Protein AF-A0AAV5IQI4-F1 (afdb_monomer_lite)

Structure (mmCIF, N/CA/C/O backbone):
data_AF-A0AAV5IQI4-F1
#
_entry.id   AF-A0AAV5IQI4-F1
#
loop_
_atom_site.group_PDB
_atom_site.id
_atom_site.type_symbol
_atom_site.label_atom_id
_atom_site.label_alt_id
_atom_site.label_comp_id
_atom_site.label_asym_id
_atom_site.label_entity_id
_atom_site.label_seq_id
_atom_site.pdbx_PDB_ins_code
_atom_site.Cartn_x
_atom_site.Cartn_y
_atom_site.Cartn_z
_atom_site.occupancy
_atom_site.B_iso_or_equiv
_atom_site.auth_seq_id
_atom_site.auth_comp_id
_atom_site.auth_asym_id
_atom_site.auth_atom_id
_atom_site.pdbx_PDB_model_num
ATOM 1 N N . MET A 1 1 ? 2.199 -13.944 13.695 1.00 73.38 1 MET A N 1
ATOM 2 C CA . MET A 1 1 ? 2.180 -13.161 14.953 1.00 73.38 1 MET A CA 1
ATOM 3 C C . MET A 1 1 ? 0.822 -12.504 15.177 1.00 73.38 1 MET A C 1
ATOM 5 O O . MET A 1 1 ? 0.231 -12.786 16.204 1.00 73.38 1 MET A O 1
ATOM 9 N N . ALA A 1 2 ? 0.278 -11.751 14.209 1.00 83.06 2 ALA A N 1
ATOM 10 C CA . ALA A 1 2 ? -1.059 -11.141 14.312 1.00 83.06 2 ALA A CA 1
ATOM 11 C C . ALA A 1 2 ? -2.194 -12.145 14.602 1.00 83.06 2 ALA A C 1
ATOM 13 O O . ALA A 1 2 ? -2.997 -11.905 15.490 1.00 83.06 2 ALA A O 1
ATOM 14 N N . ALA A 1 3 ? -2.188 -13.320 13.960 1.00 83.25 3 ALA A N 1
ATOM 15 C CA . ALA A 1 3 ? -3.168 -14.385 14.218 1.00 83.25 3 ALA A CA 1
ATOM 16 C C . ALA A 1 3 ? -3.181 -14.926 15.667 1.00 83.25 3 ALA A C 1
ATOM 18 O O . ALA A 1 3 ? -4.076 -15.677 16.029 1.00 83.25 3 ALA A O 1
ATOM 19 N N . ARG A 1 4 ? -2.178 -14.589 16.494 1.00 88.19 4 ARG A N 1
ATOM 20 C CA . ARG A 1 4 ? -2.154 -14.932 17.928 1.00 88.19 4 ARG A CA 1
ATOM 21 C C . ARG A 1 4 ? -2.783 -13.847 18.812 1.00 88.19 4 ARG A C 1
ATOM 23 O O . ARG A 1 4 ? -2.877 -14.049 20.011 1.00 88.19 4 ARG A O 1
ATOM 30 N N . LEU A 1 5 ? -3.172 -12.710 18.234 1.00 88.94 5 LEU A N 1
ATOM 31 C CA . LEU A 1 5 ? -3.717 -11.529 18.912 1.00 88.94 5 LEU A CA 1
ATOM 32 C C . LEU A 1 5 ? -5.148 -11.236 18.438 1.00 88.94 5 LEU A C 1
ATOM 34 O O . LEU A 1 5 ? -5.546 -10.080 18.300 1.00 88.94 5 LEU A O 1
ATOM 38 N N . SER A 1 6 ? -5.920 -12.286 18.161 1.00 85.88 6 SER A N 1
ATOM 39 C CA . SER A 1 6 ? -7.256 -12.205 17.552 1.00 85.88 6 SER A CA 1
ATOM 40 C C . SER A 1 6 ? -8.282 -11.422 18.381 1.00 85.88 6 SER A C 1
ATOM 42 O O . SER A 1 6 ? -9.320 -11.035 17.859 1.00 85.88 6 SER A O 1
ATOM 44 N N . GLU A 1 7 ? -7.999 -11.183 19.663 1.00 89.94 7 GLU A N 1
ATOM 45 C CA . GLU A 1 7 ? -8.797 -10.339 20.566 1.00 89.94 7 GLU A CA 1
ATOM 46 C C . GLU A 1 7 ? -8.566 -8.826 20.362 1.00 89.94 7 GLU A C 1
ATOM 48 O O . GLU A 1 7 ? -9.311 -8.000 20.878 1.00 89.94 7 GLU A O 1
ATOM 53 N N . PHE A 1 8 ? -7.523 -8.441 19.619 1.00 89.44 8 PHE A N 1
ATOM 54 C CA . PHE A 1 8 ? -7.165 -7.039 19.383 1.00 89.44 8 PHE A CA 1
ATOM 55 C C . PHE A 1 8 ? -7.132 -6.681 17.902 1.00 89.44 8 PHE A C 1
ATOM 57 O O . PHE A 1 8 ? -7.441 -5.544 17.532 1.00 89.44 8 PHE A O 1
ATOM 64 N N . VAL A 1 9 ? -6.740 -7.633 17.054 1.00 92.12 9 VAL A N 1
ATOM 65 C CA . VAL A 1 9 ? -6.540 -7.409 15.625 1.00 92.12 9 VAL A CA 1
ATOM 66 C C . VAL A 1 9 ? -7.240 -8.456 14.774 1.00 92.12 9 VAL A C 1
ATOM 68 O O . VAL A 1 9 ? -7.316 -9.632 15.118 1.00 92.12 9 VAL A O 1
ATOM 71 N N . VAL A 1 10 ? -7.710 -8.008 13.618 1.00 91.00 10 VAL A N 1
ATOM 72 C CA . VAL A 1 10 ? -8.294 -8.829 12.565 1.00 91.00 10 VAL A CA 1
ATOM 73 C C . VAL A 1 10 ? -7.319 -8.859 11.394 1.00 91.00 10 VAL A C 1
ATOM 75 O O . VAL A 1 10 ? -6.781 -7.832 10.977 1.00 91.00 10 VAL A O 1
ATOM 78 N N . SER A 1 11 ? -7.098 -10.051 10.851 1.00 87.31 11 SER A N 1
ATOM 79 C CA . SER A 1 11 ? -6.376 -10.269 9.599 1.00 87.31 11 SER A CA 1
ATOM 80 C C . SER A 1 11 ? -7.196 -11.207 8.726 1.00 87.31 11 SER A C 1
ATOM 82 O O . SER A 1 11 ? -7.692 -12.215 9.229 1.00 87.31 11 SER A O 1
ATOM 84 N N . SER A 1 12 ? -7.318 -10.911 7.434 1.00 80.44 12 SER A N 1
ATOM 85 C CA . SER A 1 12 ? -7.898 -11.858 6.480 1.00 80.44 12 SER A CA 1
ATOM 86 C C . SER A 1 12 ? -6.847 -12.882 6.074 1.00 80.44 12 SER A C 1
ATOM 88 O O . SER A 1 12 ? -5.703 -12.522 5.791 1.00 80.44 12 SER A O 1
ATOM 90 N N . GLU A 1 13 ? -7.240 -14.151 5.996 1.00 75.12 13 GLU A N 1
ATOM 91 C CA . GLU A 1 13 ? -6.375 -15.200 5.460 1.00 75.12 13 GLU A CA 1
ATOM 92 C C . GLU A 1 13 ? -5.916 -14.829 4.037 1.00 75.12 13 GLU A C 1
ATOM 94 O O . GLU A 1 13 ? -6.696 -14.319 3.229 1.00 75.12 13 GLU A O 1
ATOM 99 N N . GLY A 1 14 ? -4.620 -14.997 3.760 1.00 73.25 14 GLY A N 1
ATOM 100 C CA . GLY A 1 14 ? -4.014 -14.656 2.467 1.00 73.25 14 GLY A CA 1
ATOM 101 C C . GLY A 1 14 ? -3.809 -13.159 2.186 1.00 73.25 14 GLY A C 1
ATOM 102 O O . GLY A 1 14 ? -3.341 -12.821 1.098 1.00 73.25 14 GLY A O 1
ATOM 103 N N . GLN A 1 15 ? -4.120 -12.255 3.125 1.00 78.62 15 GLN A N 1
ATOM 104 C CA . GLN A 1 15 ? -3.866 -10.814 2.987 1.00 78.62 15 GLN A CA 1
ATOM 105 C C . GLN A 1 15 ? -2.795 -10.328 3.970 1.00 78.62 15 GLN A C 1
ATOM 107 O O . GLN A 1 15 ? -2.760 -10.751 5.123 1.00 78.62 15 GLN A O 1
ATOM 112 N N . LEU A 1 16 ? -1.961 -9.373 3.544 1.00 82.69 16 LEU A N 1
ATOM 113 C CA . LEU A 1 16 ? -0.956 -8.729 4.404 1.00 82.69 16 LEU A CA 1
ATOM 114 C C . LEU A 1 16 ? -1.507 -7.461 5.087 1.00 82.69 16 LEU A C 1
ATOM 116 O O . LEU A 1 16 ? -0.763 -6.519 5.343 1.00 82.69 16 LEU A O 1
ATOM 120 N N . SER A 1 17 ? -2.813 -7.417 5.379 1.00 86.62 17 SER A N 1
ATOM 121 C CA . SER A 1 17 ? -3.422 -6.348 6.184 1.00 86.62 17 SER A CA 1
ATOM 122 C C . SER A 1 17 ? -3.654 -6.772 7.619 1.00 86.62 17 SER A C 1
ATOM 124 O O . SER A 1 17 ? -4.084 -7.895 7.887 1.00 86.62 17 SER A O 1
ATOM 126 N N . ILE A 1 18 ? -3.510 -5.804 8.516 1.00 90.44 18 ILE A N 1
ATOM 127 C CA . ILE A 1 18 ? -3.940 -5.895 9.905 1.00 90.44 18 ILE A CA 1
ATOM 128 C C . ILE A 1 18 ? -4.910 -4.743 10.152 1.00 90.44 18 ILE A C 1
ATOM 130 O O . ILE A 1 18 ? -4.633 -3.607 9.773 1.00 90.44 18 ILE A O 1
ATOM 134 N N . GLN A 1 19 ? -6.036 -5.039 10.788 1.00 90.75 19 GLN A N 1
ATOM 135 C CA . GLN A 1 19 ? -7.015 -4.049 11.214 1.00 90.75 19 GLN A CA 1
ATOM 136 C C . GLN A 1 19 ? -7.275 -4.205 12.710 1.00 90.75 19 GLN A C 1
ATOM 138 O O . GLN A 1 19 ? -7.174 -5.302 13.255 1.00 90.75 19 GLN A O 1
ATOM 143 N N . LYS A 1 20 ? -7.618 -3.114 13.391 1.00 91.75 20 LYS A N 1
ATOM 144 C CA . LYS A 1 20 ? -8.069 -3.176 14.781 1.00 91.75 20 LYS A CA 1
ATOM 145 C C . LYS A 1 20 ? -9.440 -3.860 14.852 1.00 91.75 20 LYS A C 1
ATOM 147 O O . LYS A 1 20 ? -10.308 -3.556 14.040 1.00 91.75 20 LYS A O 1
ATOM 152 N N . GLN A 1 21 ? -9.633 -4.761 15.815 1.00 92.19 21 GLN A N 1
ATOM 153 C CA . GLN A 1 21 ? -10.910 -5.460 15.988 1.00 92.19 21 GLN A CA 1
ATOM 154 C C . GLN A 1 21 ? -12.030 -4.503 16.415 1.00 92.19 21 GLN A C 1
ATOM 156 O O . GLN A 1 21 ? -13.117 -4.532 15.850 1.00 92.19 21 GLN A O 1
ATOM 161 N N . ASN A 1 22 ? -11.747 -3.642 17.391 1.00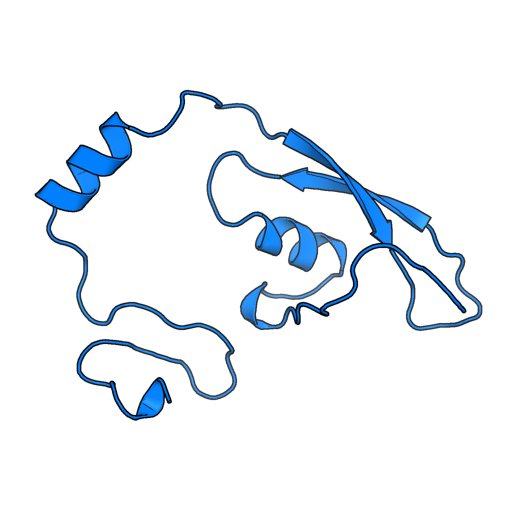 92.69 22 ASN A N 1
ATOM 162 C CA . ASN A 1 22 ? -12.690 -2.646 17.893 1.00 92.69 22 ASN A CA 1
ATOM 163 C C . ASN A 1 22 ? -12.313 -1.255 17.365 1.00 92.69 22 ASN A C 1
ATOM 165 O O . ASN A 1 22 ? -11.121 -0.961 17.262 1.00 92.69 22 ASN A O 1
ATOM 169 N N . PRO A 1 23 ? -13.270 -0.369 17.052 1.00 91.00 23 PRO A N 1
ATOM 170 C CA . PRO A 1 23 ? -12.949 0.997 16.650 1.00 91.00 23 PRO A CA 1
ATOM 171 C C . PRO A 1 23 ? -12.201 1.748 17.764 1.00 91.00 23 PRO A C 1
ATOM 173 O O . PRO A 1 23 ? -12.228 1.368 18.938 1.00 91.00 23 PRO A O 1
ATOM 176 N N . TYR A 1 24 ? -11.486 2.811 17.396 1.00 91.62 24 TYR A N 1
ATOM 177 C CA . TYR A 1 24 ? -10.933 3.724 18.396 1.00 91.62 24 TYR A CA 1
ATOM 178 C C . TYR A 1 24 ? -12.064 4.510 19.078 1.00 91.62 24 TYR A C 1
ATOM 180 O O . TYR A 1 24 ? -13.076 4.777 18.427 1.00 91.62 24 TYR A O 1
ATOM 188 N N . PRO A 1 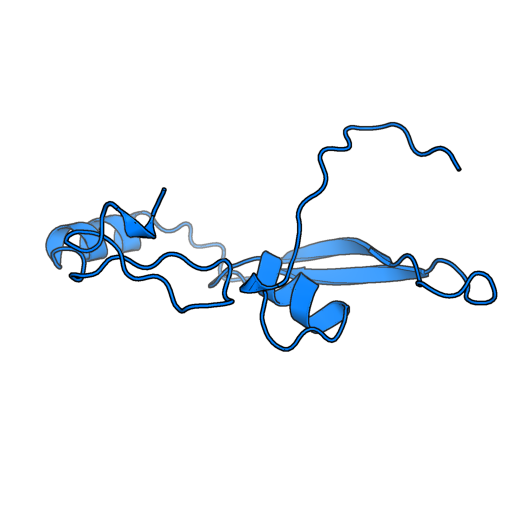25 ? -11.908 4.880 20.364 1.00 94.00 25 PRO A N 1
ATOM 189 C CA . PRO A 1 25 ? -12.853 5.769 21.031 1.00 94.00 25 PRO A CA 1
ATOM 190 C C . PRO A 1 25 ? -12.994 7.095 20.264 1.00 94.00 25 PRO A C 1
ATOM 192 O O . PRO A 1 25 ? -11.977 7.594 19.764 1.00 94.00 25 PRO A O 1
ATOM 195 N N . PRO A 1 26 ? -14.205 7.670 20.160 1.00 92.12 26 PRO A N 1
ATOM 196 C CA . PRO A 1 26 ? -14.451 8.891 19.391 1.00 92.12 26 PRO A CA 1
ATOM 197 C C . PRO A 1 26 ? -13.538 10.054 19.786 1.00 92.12 26 PRO A C 1
ATOM 199 O O . PRO A 1 26 ? -13.014 10.745 18.919 1.00 92.12 26 PRO A O 1
ATOM 202 N N . GLU A 1 27 ? -13.247 10.202 21.079 1.00 93.00 27 GLU A N 1
ATOM 203 C CA . GLU A 1 27 ? -12.443 11.300 21.625 1.00 93.00 27 GLU A CA 1
ATOM 204 C C . GLU A 1 27 ? -11.001 11.278 21.082 1.00 93.00 27 GLU A C 1
ATOM 206 O O . GLU A 1 27 ? -10.371 12.316 20.859 1.00 93.00 27 GLU A O 1
ATOM 211 N N . VAL A 1 28 ? -10.473 10.077 20.821 1.00 90.50 28 VAL A N 1
ATOM 212 C CA . VAL A 1 28 ? -9.143 9.865 20.223 1.00 90.50 28 VAL A CA 1
ATOM 213 C C . VAL A 1 28 ? -9.147 10.220 18.733 1.00 90.50 28 VAL A C 1
ATOM 215 O O . VAL A 1 28 ? -8.163 10.742 18.208 1.00 90.50 28 VAL A O 1
ATOM 218 N N . ILE A 1 29 ? -10.251 9.947 18.037 1.00 89.00 29 ILE A N 1
ATOM 219 C CA . ILE A 1 29 ? -10.389 10.253 16.610 1.00 89.00 29 ILE A CA 1
ATOM 220 C C . ILE A 1 29 ? -10.530 11.769 16.416 1.00 89.00 29 ILE A C 1
ATOM 222 O O . ILE A 1 29 ? -9.814 12.355 15.608 1.00 89.00 29 ILE A O 1
ATOM 226 N N . GLU A 1 30 ? -11.399 12.414 17.193 1.00 89.38 30 GLU A N 1
ATOM 227 C CA . GLU A 1 30 ? -11.674 13.855 17.111 1.00 89.38 30 GLU A CA 1
ATOM 228 C C . GLU A 1 30 ? -10.433 14.712 17.408 1.00 89.38 30 GLU A C 1
ATOM 230 O O . GLU A 1 30 ? -10.145 15.681 16.698 1.00 89.38 30 GLU A O 1
ATOM 235 N N . SER A 1 31 ? -9.642 14.317 18.409 1.00 85.62 31 SER A N 1
ATOM 236 C CA . SER A 1 31 ? -8.366 14.977 18.715 1.00 85.62 31 SER A CA 1
ATOM 237 C C . SER A 1 31 ? -7.343 14.850 17.581 1.00 85.62 31 SER A C 1
ATOM 239 O O . SER A 1 31 ? -6.626 15.810 17.307 1.00 85.62 31 SER A O 1
ATOM 241 N N . SER A 1 32 ? -7.320 13.716 16.875 1.00 80.50 32 SER A N 1
ATOM 242 C CA . SER A 1 32 ? -6.414 13.487 15.739 1.00 80.50 32 SER A CA 1
ATOM 243 C C . SER A 1 32 ? -6.789 14.330 14.516 1.00 80.50 32 SER A C 1
ATOM 245 O O . SER A 1 32 ? -5.910 14.880 13.860 1.00 80.50 32 SER A O 1
ATOM 247 N N . ILE A 1 33 ? -8.089 14.489 14.236 1.00 78.25 33 ILE A N 1
ATOM 248 C CA . ILE A 1 33 ? -8.589 15.321 13.124 1.00 78.25 33 ILE A CA 1
ATOM 249 C C . ILE A 1 33 ? -8.188 16.787 13.319 1.00 78.25 33 ILE A C 1
ATOM 251 O O . ILE A 1 33 ? -7.812 17.463 12.368 1.00 78.25 33 ILE A O 1
ATOM 255 N N . THR A 1 34 ? -8.210 17.268 14.564 1.00 68.62 34 THR A N 1
ATOM 256 C CA . THR A 1 34 ? -7.831 18.651 14.904 1.00 68.62 34 THR A CA 1
ATOM 257 C C . THR A 1 34 ? -6.332 18.922 14.686 1.00 68.62 34 THR A C 1
ATOM 259 O O . THR A 1 34 ? -5.921 20.075 14.578 1.00 68.62 34 THR A O 1
ATOM 262 N N . GLN A 1 35 ? -5.507 17.871 14.620 1.00 65.44 35 GLN A N 1
ATOM 263 C CA . GLN A 1 35 ? -4.061 17.949 14.388 1.00 65.44 35 GLN A CA 1
ATOM 264 C C . GLN A 1 35 ? -3.656 17.663 12.931 1.00 65.44 35 GLN A C 1
ATOM 266 O O . GLN A 1 35 ? -2.473 17.780 12.604 1.00 65.44 35 GLN A O 1
ATOM 271 N N . GLU A 1 36 ? -4.595 17.268 12.064 1.00 68.25 36 GLU A N 1
ATOM 272 C CA . GLU A 1 36 ? -4.311 17.001 10.652 1.00 68.25 36 GLU A CA 1
ATOM 273 C C . GLU A 1 36 ? -3.870 18.307 9.970 1.00 68.25 36 GLU A C 1
ATOM 275 O O . GLU A 1 36 ? -4.531 19.339 10.063 1.00 68.25 36 GLU A O 1
ATOM 280 N N . SER A 1 37 ? -2.698 18.285 9.331 1.00 60.53 37 SER A N 1
ATOM 281 C CA . SER A 1 37 ? -2.171 19.448 8.617 1.00 60.53 37 SER A CA 1
ATOM 282 C C . SER A 1 37 ? -3.049 19.744 7.399 1.00 60.53 37 SER A C 1
ATOM 284 O O . SER A 1 37 ? -3.358 18.834 6.635 1.00 60.53 37 SER A O 1
ATOM 286 N N . ASP A 1 38 ? -3.392 21.018 7.189 1.00 61.03 38 ASP A N 1
ATOM 287 C CA . ASP A 1 38 ? -4.246 21.559 6.109 1.00 61.03 38 ASP A CA 1
ATOM 288 C C . ASP A 1 38 ? -3.683 21.381 4.676 1.00 61.03 38 ASP A C 1
ATOM 290 O O . ASP A 1 38 ? -4.079 22.074 3.737 1.00 61.03 38 ASP A O 1
ATOM 294 N N . ALA A 1 39 ? -2.733 20.463 4.473 1.00 62.62 39 ALA A N 1
ATOM 295 C CA . ALA A 1 39 ? -2.210 20.098 3.163 1.00 62.62 39 ALA A CA 1
ATOM 296 C C . ALA A 1 39 ? -3.281 19.320 2.375 1.00 62.62 39 ALA A C 1
ATOM 298 O O . ALA A 1 39 ? -3.248 18.099 2.241 1.00 62.62 39 ALA A O 1
ATOM 299 N N . LEU A 1 40 ? -4.271 20.058 1.875 1.00 63.38 40 LEU A N 1
ATOM 300 C CA . LEU A 1 40 ? -5.421 19.544 1.137 1.00 63.38 40 LEU A CA 1
ATOM 301 C C . LEU A 1 40 ? -5.052 19.047 -0.266 1.00 63.38 40 LEU A C 1
ATOM 303 O O . LEU A 1 40 ? -5.791 18.243 -0.839 1.00 63.38 40 LEU A O 1
ATOM 307 N N . GLU A 1 41 ? -3.917 19.481 -0.816 1.00 74.06 41 GLU A N 1
ATOM 308 C CA . GLU A 1 41 ? -3.504 19.120 -2.170 1.00 74.06 41 GLU A CA 1
ATOM 309 C C . GLU A 1 41 ? -2.776 17.776 -2.243 1.00 74.06 41 GLU A C 1
ATOM 311 O O . GLU A 1 41 ? -1.885 17.460 -1.456 1.00 74.06 41 GLU A O 1
ATOM 316 N N . SER A 1 42 ? -3.142 16.987 -3.256 1.00 79.81 42 SER A N 1
ATOM 317 C CA . SER A 1 42 ? -2.391 15.794 -3.635 1.00 79.81 42 SER A CA 1
ATOM 318 C C . SER A 1 42 ? -0.978 16.178 -4.071 1.00 79.81 42 SER A C 1
ATOM 320 O O . SER A 1 42 ? -0.811 17.046 -4.930 1.00 79.81 42 SER A O 1
ATOM 322 N N . MET A 1 43 ? 0.028 15.488 -3.542 1.00 87.06 43 MET A N 1
ATOM 323 C CA . MET A 1 43 ? 1.423 15.699 -3.914 1.00 87.06 43 MET A CA 1
ATOM 324 C C . MET A 1 43 ? 1.793 14.811 -5.101 1.00 87.06 43 MET A C 1
ATOM 326 O O . MET A 1 43 ? 1.506 13.616 -5.109 1.00 87.06 43 MET A O 1
ATOM 330 N N . TRP A 1 44 ? 2.486 15.368 -6.089 1.00 91.44 44 TRP A N 1
ATOM 331 C CA . TRP A 1 44 ? 3.073 14.580 -7.170 1.00 91.44 44 TRP A CA 1
ATOM 332 C C . TRP A 1 44 ? 4.499 14.184 -6.808 1.00 91.44 44 TRP A C 1
ATOM 334 O O . TRP A 1 44 ? 5.304 15.029 -6.427 1.00 91.44 44 TRP A O 1
ATOM 344 N N . THR A 1 45 ? 4.821 12.901 -6.947 1.00 89.88 45 THR A N 1
ATOM 345 C CA . THR A 1 45 ? 6.177 12.391 -6.727 1.00 89.88 45 THR A CA 1
ATOM 346 C C . THR A 1 45 ? 6.644 11.550 -7.909 1.00 89.88 45 THR A C 1
ATOM 348 O O . THR A 1 45 ? 5.853 10.850 -8.546 1.00 89.88 45 THR A O 1
ATOM 351 N N . GLY A 1 46 ? 7.930 11.653 -8.237 1.00 92.12 46 GLY A N 1
ATOM 352 C CA . GLY A 1 46 ? 8.560 10.845 -9.276 1.00 92.12 46 GLY A CA 1
ATOM 353 C C . GLY A 1 46 ? 8.946 9.466 -8.746 1.00 92.12 46 GLY A C 1
ATOM 354 O O . GLY A 1 46 ? 9.411 9.331 -7.618 1.00 92.12 46 GLY A O 1
ATOM 355 N N . ALA A 1 47 ? 8.781 8.443 -9.575 1.00 91.62 47 ALA A N 1
ATOM 356 C CA . ALA A 1 47 ? 9.224 7.082 -9.316 1.00 91.62 47 ALA A CA 1
ATOM 357 C C . ALA A 1 47 ? 9.719 6.425 -10.612 1.00 91.62 47 ALA A C 1
ATOM 359 O O . ALA A 1 47 ? 9.575 6.971 -11.706 1.00 91.62 47 ALA A O 1
ATOM 360 N N . ILE A 1 48 ? 10.320 5.246 -10.484 1.00 91.81 48 ILE A N 1
ATOM 361 C CA . ILE A 1 48 ? 10.806 4.449 -11.610 1.00 91.81 48 ILE A CA 1
ATOM 362 C C . ILE A 1 48 ? 10.000 3.154 -11.647 1.00 91.81 48 ILE A C 1
ATOM 364 O O . ILE A 1 48 ? 9.921 2.444 -10.644 1.00 91.81 48 ILE A O 1
ATOM 368 N N . HIS A 1 49 ? 9.406 2.846 -12.796 1.00 91.12 49 HIS A N 1
ATOM 369 C CA . HIS A 1 49 ? 8.730 1.580 -13.027 1.00 91.12 49 HIS A CA 1
ATOM 370 C C . HIS A 1 49 ? 9.684 0.616 -13.735 1.00 91.12 49 HIS A C 1
ATOM 372 O O . HIS A 1 49 ? 10.140 0.866 -14.852 1.00 91.12 49 HIS A O 1
ATOM 378 N N . ILE A 1 50 ? 10.001 -0.481 -13.048 1.00 90.31 50 ILE A N 1
ATOM 379 C CA . ILE A 1 50 ? 10.858 -1.548 -13.559 1.00 90.31 50 ILE A CA 1
ATOM 380 C C . ILE A 1 50 ? 9.943 -2.677 -14.046 1.00 90.31 50 ILE A C 1
ATOM 382 O O . ILE A 1 50 ? 9.259 -3.297 -13.227 1.00 90.31 50 ILE A O 1
ATOM 386 N N . PRO A 1 51 ? 9.891 -2.951 -15.358 1.00 90.25 51 PRO A N 1
ATOM 387 C CA . PRO A 1 51 ? 9.052 -4.012 -15.884 1.00 90.25 51 PRO A CA 1
ATOM 388 C C . PRO A 1 51 ? 9.631 -5.390 -15.554 1.00 90.25 51 PRO A C 1
ATOM 390 O O . PRO A 1 51 ? 10.838 -5.579 -15.440 1.00 90.25 51 PRO A O 1
ATOM 393 N N . PHE A 1 52 ? 8.756 -6.390 -15.479 1.00 86.62 52 PHE A N 1
ATOM 394 C CA . PHE A 1 52 ? 9.176 -7.784 -15.307 1.00 86.62 52 PHE A CA 1
ATOM 395 C C . PHE A 1 52 ? 9.880 -8.359 -16.555 1.00 86.62 52 PHE A C 1
ATOM 397 O O . PHE A 1 52 ? 10.720 -9.246 -16.443 1.00 86.62 52 PHE A O 1
ATOM 404 N N . MET A 1 53 ? 9.537 -7.866 -17.750 1.00 91.44 53 MET A N 1
ATOM 405 C CA . MET A 1 53 ? 10.116 -8.316 -19.022 1.00 91.44 53 MET A CA 1
ATOM 406 C C . MET A 1 53 ? 11.361 -7.496 -19.368 1.00 91.44 53 MET A C 1
ATOM 408 O O . MET A 1 53 ? 11.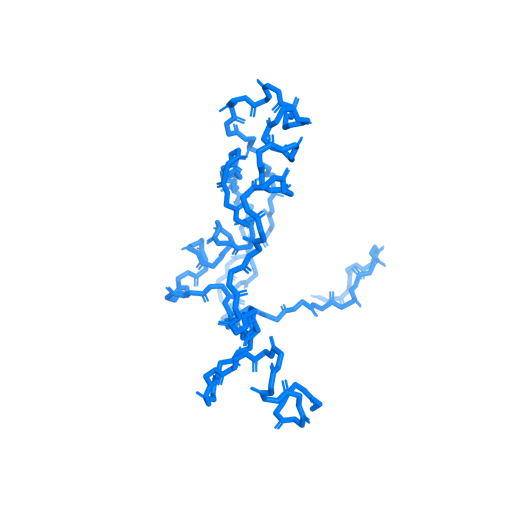260 -6.275 -19.461 1.00 91.44 53 MET A O 1
ATOM 412 N N . LEU A 1 54 ? 12.484 -8.160 -19.660 1.00 87.62 54 LEU A N 1
ATOM 413 C CA . LEU A 1 54 ? 13.753 -7.508 -20.034 1.00 87.62 54 LEU A CA 1
ATOM 414 C C . LEU A 1 54 ? 13.676 -6.708 -21.345 1.00 87.62 54 LEU A C 1
ATOM 416 O O . LEU A 1 54 ? 14.461 -5.796 -21.569 1.00 87.62 54 LEU A O 1
ATOM 420 N N . GLU A 1 55 ? 12.725 -7.046 -22.210 1.00 92.50 55 GLU A N 1
ATOM 421 C CA . GLU A 1 55 ? 12.488 -6.368 -23.490 1.00 92.50 55 GLU A CA 1
ATOM 422 C C . GLU A 1 55 ? 11.803 -5.005 -23.319 1.00 92.50 55 GLU A C 1
ATOM 424 O O . GLU A 1 55 ? 11.813 -4.179 -24.233 1.00 92.50 55 GLU A O 1
ATOM 429 N N . LYS A 1 56 ? 11.172 -4.765 -22.162 1.00 90.31 56 LYS A N 1
ATOM 430 C CA . LYS A 1 56 ? 10.505 -3.499 -21.867 1.00 90.31 56 LYS A CA 1
ATOM 431 C C . LYS A 1 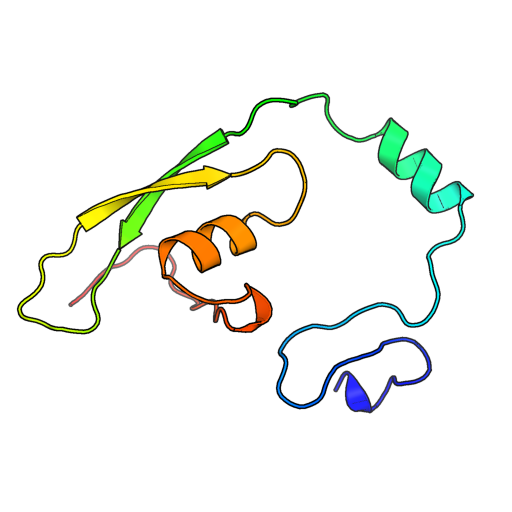56 ? 11.493 -2.535 -21.224 1.00 90.31 56 LYS A C 1
ATOM 433 O O . LYS A 1 56 ? 12.235 -2.899 -20.317 1.00 90.31 56 LYS A O 1
ATOM 438 N N . ALA A 1 57 ? 11.458 -1.286 -21.673 1.00 91.31 57 ALA A N 1
ATOM 439 C CA . ALA A 1 57 ? 12.273 -0.233 -21.092 1.00 91.31 57 ALA A CA 1
ATOM 440 C C . ALA A 1 57 ? 11.806 0.112 -19.672 1.00 91.31 57 ALA A C 1
ATOM 442 O O . ALA A 1 57 ? 10.610 0.101 -19.372 1.00 91.31 57 ALA A O 1
ATOM 443 N N . ILE A 1 58 ? 12.768 0.462 -18.822 1.00 92.94 58 ILE A N 1
ATOM 444 C CA . ILE A 1 58 ? 12.507 1.132 -17.550 1.00 92.94 58 ILE A CA 1
ATOM 445 C C . ILE A 1 58 ? 11.947 2.521 -17.861 1.00 92.94 58 ILE A C 1
ATOM 447 O O . ILE A 1 58 ? 12.519 3.253 -18.671 1.00 92.94 58 ILE A O 1
ATOM 451 N N . GLU A 1 59 ? 10.847 2.892 -17.209 1.00 92.19 59 GLU A N 1
ATOM 452 C CA . GLU A 1 59 ? 10.170 4.164 -17.461 1.00 92.19 59 GLU A CA 1
ATOM 453 C C . GLU A 1 59 ? 10.053 5.010 -16.184 1.00 92.19 59 GLU A C 1
ATOM 455 O O . GLU A 1 59 ? 9.728 4.486 -15.110 1.00 92.19 59 GLU A O 1
ATOM 460 N N . PRO A 1 60 ? 10.308 6.328 -16.262 1.00 93.25 60 PRO A N 1
ATOM 461 C CA . PRO A 1 60 ? 9.953 7.230 -15.184 1.00 93.25 60 PRO A CA 1
ATOM 462 C C . PRO A 1 60 ? 8.431 7.357 -15.129 1.00 93.25 60 PRO A C 1
ATOM 464 O O . PRO A 1 60 ? 7.755 7.530 -16.143 1.00 93.25 60 PRO A O 1
ATOM 467 N N . VAL A 1 61 ? 7.885 7.304 -13.924 1.00 92.62 61 VAL A N 1
ATOM 468 C CA . VAL A 1 61 ? 6.455 7.440 -13.678 1.00 92.62 61 VAL A CA 1
ATOM 469 C C . VAL A 1 61 ? 6.201 8.503 -12.626 1.00 92.62 61 VAL A C 1
ATOM 471 O O . VAL A 1 61 ? 6.969 8.665 -11.683 1.00 92.62 61 VAL A O 1
ATOM 474 N N . THR A 1 62 ? 5.093 9.220 -12.764 1.00 93.81 62 THR A N 1
ATOM 475 C CA . THR A 1 62 ? 4.617 10.128 -11.721 1.00 93.81 62 THR A CA 1
ATOM 476 C C . THR A 1 62 ? 3.508 9.443 -10.933 1.00 93.81 62 THR A C 1
ATOM 478 O O . THR A 1 62 ? 2.592 8.853 -11.514 1.00 93.81 62 THR A O 1
ATOM 481 N N . LEU A 1 63 ? 3.609 9.508 -9.610 1.00 92.44 63 LEU A N 1
ATOM 482 C CA . LEU A 1 63 ? 2.605 9.039 -8.668 1.00 92.44 63 LEU A CA 1
ATOM 483 C C . LEU A 1 63 ? 1.890 10.253 -8.082 1.00 92.44 63 LEU A C 1
ATOM 485 O O . LEU A 1 63 ? 2.534 11.178 -7.584 1.00 92.44 63 LEU A O 1
ATOM 489 N N . GLN A 1 64 ? 0.562 10.234 -8.132 1.00 91.94 64 GLN A N 1
ATOM 490 C CA . GLN A 1 64 ? -0.260 11.183 -7.399 1.00 91.94 64 GLN A CA 1
ATOM 491 C C . GLN A 1 64 ? -0.495 10.614 -6.002 1.00 91.94 64 GLN A C 1
ATOM 493 O O . GLN A 1 64 ? -1.217 9.634 -5.840 1.00 91.94 64 GLN A O 1
ATOM 498 N N . VAL A 1 65 ? 0.139 11.205 -4.996 1.00 89.00 65 VAL A N 1
ATOM 499 C CA . VAL A 1 65 ? -0.058 10.833 -3.599 1.00 89.00 65 VAL A CA 1
ATOM 500 C C . VAL A 1 65 ? -1.247 11.633 -3.074 1.00 89.00 65 VAL A C 1
ATOM 502 O O . VAL A 1 65 ? -1.166 12.864 -3.010 1.00 89.00 65 VAL A O 1
ATOM 505 N N . PRO A 1 66 ? -2.368 10.978 -2.738 1.00 85.62 66 PRO A N 1
ATOM 506 C CA . PRO A 1 66 ? -3.516 11.684 -2.198 1.00 85.62 66 PRO A CA 1
ATOM 507 C C . PRO A 1 66 ? -3.181 12.239 -0.808 1.00 85.62 66 PRO A C 1
ATOM 509 O O . PRO A 1 66 ? -2.425 11.631 -0.051 1.00 85.62 66 PRO A O 1
ATOM 512 N N . SER A 1 67 ? -3.771 13.384 -0.462 1.00 83.06 67 SER A N 1
ATOM 513 C CA . SER A 1 67 ? -3.665 13.979 0.878 1.00 83.06 67 SER A CA 1
ATOM 514 C C . SER A 1 67 ? -4.347 13.126 1.955 1.00 83.06 67 SER A C 1
ATOM 516 O O . SER A 1 67 ? -3.995 13.209 3.127 1.00 83.06 67 SER A O 1
ATOM 518 N N . LYS A 1 68 ? -5.292 12.262 1.555 1.00 84.19 68 LYS A N 1
ATOM 519 C CA . LYS A 1 68 ? -5.995 11.303 2.417 1.00 84.19 68 LYS A CA 1
ATOM 520 C C . LYS A 1 68 ? -5.817 9.873 1.920 1.00 84.19 68 LYS A C 1
ATOM 522 O O . LYS A 1 68 ? -5.834 9.623 0.718 1.00 84.19 68 LYS A O 1
ATOM 527 N N . GLY A 1 69 ? -5.739 8.929 2.855 1.00 84.75 69 GLY A N 1
ATOM 528 C CA . GLY A 1 69 ? -5.492 7.516 2.558 1.00 84.75 69 GLY A CA 1
ATOM 529 C C . GLY A 1 69 ? -4.003 7.171 2.561 1.00 84.75 69 GLY A C 1
ATOM 530 O O . GLY A 1 69 ? -3.170 7.970 2.993 1.00 84.75 69 GLY A O 1
ATOM 531 N N . TYR A 1 70 ? -3.654 5.961 2.122 1.00 88.31 70 TYR A N 1
ATOM 532 C CA . TYR A 1 70 ? -2.270 5.508 2.160 1.00 88.31 70 TYR A CA 1
ATOM 533 C C . TYR A 1 70 ? -1.578 5.752 0.818 1.00 88.31 70 TYR A C 1
ATOM 535 O O . TYR A 1 70 ? -2.052 5.350 -0.239 1.00 88.31 70 TYR A O 1
ATOM 543 N N . HIS A 1 71 ? -0.384 6.346 0.848 1.00 88.56 71 HIS A N 1
ATOM 544 C CA . HIS A 1 71 ? 0.428 6.563 -0.358 1.00 88.56 71 HIS A CA 1
ATOM 545 C C . HIS A 1 71 ? 0.733 5.261 -1.126 1.00 88.56 71 HIS A C 1
ATOM 547 O O . HIS A 1 71 ? 0.923 5.287 -2.340 1.00 88.56 71 HIS A O 1
ATOM 553 N N . VAL A 1 72 ? 0.747 4.112 -0.440 1.00 92.12 72 VAL A N 1
ATOM 554 C CA . VAL A 1 72 ? 0.945 2.795 -1.064 1.00 92.12 72 VAL A CA 1
ATOM 555 C C . VAL A 1 72 ? -0.211 2.373 -1.978 1.00 92.12 72 VAL A C 1
ATOM 557 O O . VAL A 1 72 ? 0.015 1.579 -2.891 1.00 92.12 72 VAL A O 1
ATOM 560 N N . ASP A 1 73 ? -1.410 2.938 -1.808 1.00 92.12 73 ASP A N 1
ATOM 561 C CA . ASP A 1 73 ? -2.555 2.691 -2.692 1.00 92.12 73 ASP A CA 1
ATOM 562 C C . ASP A 1 73 ? -2.305 3.272 -4.090 1.00 92.12 73 ASP A C 1
ATOM 564 O O . ASP A 1 73 ? -2.560 2.611 -5.09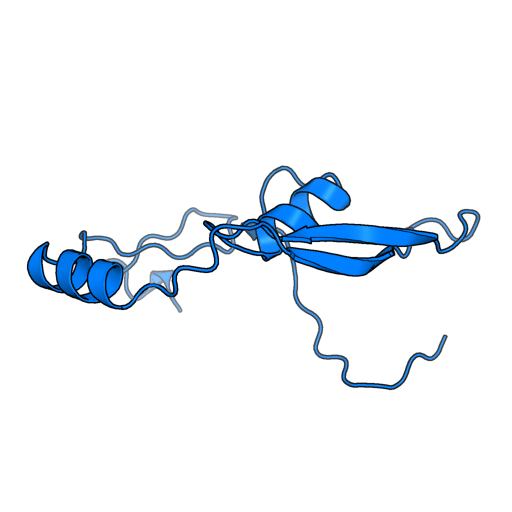9 1.00 92.12 73 ASP A O 1
ATOM 568 N N . ALA A 1 74 ? -1.699 4.463 -4.163 1.00 91.75 74 ALA A N 1
ATOM 569 C CA . ALA A 1 74 ? -1.300 5.081 -5.428 1.00 91.75 74 ALA A CA 1
ATOM 570 C C . ALA A 1 74 ? -0.239 4.245 -6.165 1.00 91.75 74 ALA A C 1
ATOM 572 O O . ALA A 1 74 ? -0.265 4.139 -7.393 1.00 91.75 74 ALA A O 1
ATOM 573 N N . ILE A 1 75 ? 0.673 3.606 -5.421 1.00 93.06 75 ILE A N 1
ATOM 574 C CA . ILE A 1 75 ? 1.660 2.689 -6.003 1.00 93.06 75 ILE A CA 1
ATOM 575 C C . ILE A 1 75 ? 0.949 1.461 -6.569 1.00 93.06 75 ILE A C 1
ATOM 577 O O . ILE A 1 75 ? 1.163 1.133 -7.732 1.00 93.06 75 ILE A O 1
ATOM 581 N N . ALA A 1 76 ? 0.079 0.819 -5.781 1.00 93.06 76 ALA A N 1
ATOM 582 C CA . ALA A 1 76 ? -0.669 -0.368 -6.194 1.00 93.06 76 ALA A CA 1
ATOM 583 C C . ALA A 1 76 ? -1.479 -0.118 -7.473 1.00 93.06 76 ALA A C 1
ATOM 585 O O . ALA A 1 76 ? -1.385 -0.900 -8.420 1.00 93.06 76 ALA A O 1
ATOM 586 N N . GLN A 1 77 ? -2.183 1.016 -7.536 1.00 92.44 77 GLN A N 1
ATOM 587 C CA . GLN A 1 77 ? -2.903 1.447 -8.730 1.00 92.44 77 GLN A CA 1
ATOM 588 C C . GLN A 1 77 ? -1.965 1.583 -9.934 1.00 92.44 77 GLN A C 1
ATOM 590 O O . GLN A 1 77 ? -2.290 1.116 -11.027 1.00 92.44 77 GLN A O 1
ATOM 595 N N . LYS A 1 78 ? -0.786 2.191 -9.745 1.00 91.62 78 LYS A N 1
ATOM 596 C CA . LYS A 1 78 ? 0.165 2.423 -10.835 1.00 91.62 78 LYS A CA 1
ATOM 597 C C . LYS A 1 78 ? 0.716 1.129 -11.432 1.00 91.62 78 LYS A C 1
ATOM 599 O O . LYS A 1 78 ? 0.904 1.070 -12.644 1.00 91.62 78 LYS A O 1
ATOM 604 N N . ILE A 1 79 ? 0.942 0.107 -10.607 1.00 89.62 79 ILE A N 1
ATOM 605 C CA . ILE A 1 79 ? 1.460 -1.203 -11.041 1.00 89.62 79 ILE A CA 1
ATOM 606 C C . ILE A 1 79 ? 0.356 -2.228 -11.351 1.00 89.62 79 ILE A C 1
ATOM 608 O O . ILE A 1 79 ? 0.649 -3.398 -11.591 1.00 89.62 79 ILE A O 1
ATOM 612 N N . GLY A 1 80 ? -0.916 -1.811 -11.351 1.00 90.25 80 GLY A N 1
ATOM 613 C CA . GLY A 1 80 ? -2.051 -2.667 -11.704 1.00 90.25 80 GLY A CA 1
ATOM 614 C C . GLY A 1 80 ? -2.395 -3.733 -10.660 1.00 90.25 80 GLY A C 1
ATOM 615 O O . GLY A 1 80 ? -2.999 -4.752 -10.997 1.00 90.25 80 GLY A O 1
ATOM 616 N N . LEU A 1 81 ? -2.016 -3.528 -9.396 1.00 90.81 81 LEU A N 1
ATOM 617 C CA . LEU A 1 81 ? -2.470 -4.379 -8.301 1.00 90.81 81 LEU A CA 1
ATOM 618 C C . LEU A 1 81 ? -3.892 -3.987 -7.875 1.00 90.81 81 LEU A C 1
ATOM 620 O O . LEU A 1 81 ? -4.223 -2.803 -7.850 1.00 90.81 81 LEU A O 1
ATOM 624 N N . PRO A 1 82 ? -4.727 -4.963 -7.479 1.00 90.00 82 PRO A N 1
ATOM 625 C CA . PRO A 1 82 ? -6.090 -4.680 -7.038 1.00 90.00 82 PRO A CA 1
ATOM 626 C C . PRO A 1 82 ? -6.144 -3.951 -5.689 1.00 90.00 82 PRO A C 1
ATOM 628 O O . PRO A 1 82 ? -7.145 -3.308 -5.399 1.00 90.00 82 PRO A O 1
ATOM 631 N N . ASP A 1 83 ? -5.110 -4.095 -4.853 1.00 89.50 83 ASP A N 1
ATOM 632 C CA . ASP A 1 83 ? -5.053 -3.531 -3.503 1.00 89.50 83 ASP A CA 1
ATOM 633 C C . ASP A 1 83 ? -3.595 -3.500 -2.988 1.00 89.50 83 ASP A C 1
ATOM 635 O O . ASP A 1 83 ? -2.787 -4.381 -3.320 1.00 89.50 83 ASP A O 1
ATOM 639 N N . ALA A 1 84 ? -3.255 -2.496 -2.171 1.00 91.06 84 ALA A N 1
ATOM 640 C CA . ALA A 1 84 ? -1.904 -2.272 -1.651 1.00 91.06 84 ALA A CA 1
ATOM 641 C C . ALA A 1 84 ? -1.414 -3.323 -0.645 1.00 91.06 84 ALA A C 1
ATOM 643 O O . ALA A 1 84 ? -0.210 -3.469 -0.451 1.00 91.06 84 ALA A O 1
ATOM 644 N N . LYS A 1 85 ? -2.294 -4.136 -0.058 1.00 90.50 85 LYS A N 1
ATOM 645 C CA . LYS A 1 85 ? -1.935 -5.247 0.845 1.00 90.50 85 LYS A CA 1
ATOM 646 C C . LYS A 1 85 ? -1.117 -6.342 0.166 1.00 90.50 85 LYS A C 1
ATOM 648 O O . LYS A 1 85 ? -0.656 -7.266 0.826 1.00 90.50 85 LYS A O 1
ATOM 653 N N . ARG A 1 86 ? -1.005 -6.308 -1.160 1.00 89.19 86 ARG A N 1
ATOM 654 C CA . ARG A 1 86 ? -0.161 -7.222 -1.939 1.00 89.19 86 ARG A CA 1
ATOM 655 C C . ARG A 1 86 ? 1.217 -6.644 -2.237 1.00 89.19 86 ARG A C 1
ATOM 657 O O . ARG A 1 86 ? 2.057 -7.344 -2.795 1.00 89.19 86 ARG A O 1
ATOM 664 N N . LEU A 1 87 ? 1.435 -5.380 -1.892 1.00 90.31 87 LEU A N 1
ATOM 665 C CA . LEU A 1 87 ? 2.694 -4.700 -2.108 1.00 90.31 87 LEU A CA 1
ATOM 666 C C . LEU A 1 87 ? 3.722 -5.187 -1.088 1.00 90.31 87 LEU A C 1
ATOM 668 O O . LEU A 1 87 ? 3.447 -5.299 0.106 1.00 90.31 87 LEU A O 1
ATOM 672 N N . LEU A 1 88 ? 4.924 -5.470 -1.579 1.00 90.31 88 LEU A N 1
ATOM 673 C CA . LEU A 1 88 ? 6.067 -5.827 -0.754 1.00 90.31 88 LEU A CA 1
ATOM 674 C C . LEU A 1 88 ? 7.068 -4.679 -0.794 1.00 90.31 88 LEU A C 1
ATOM 676 O O . LEU A 1 88 ? 7.410 -4.180 -1.864 1.00 90.31 88 LEU A O 1
ATOM 680 N N . ALA A 1 89 ? 7.540 -4.270 0.379 1.00 89.06 89 ALA A N 1
ATOM 681 C CA . ALA A 1 89 ? 8.582 -3.266 0.501 1.00 89.06 89 ALA A CA 1
ATOM 682 C C . ALA A 1 89 ? 9.944 -3.956 0.611 1.00 89.06 89 ALA A C 1
ATOM 684 O O . ALA A 1 89 ? 10.180 -4.762 1.514 1.00 89.06 89 ALA A O 1
ATOM 685 N N . SER A 1 90 ? 10.851 -3.628 -0.303 1.00 89.00 90 SER A N 1
ATOM 686 C CA . SER A 1 90 ? 12.241 -4.068 -0.238 1.00 89.00 90 SER A CA 1
ATOM 687 C C . SER A 1 90 ? 13.095 -3.058 0.520 1.00 89.00 90 SER A C 1
ATOM 689 O O . SER A 1 90 ? 12.961 -1.849 0.332 1.00 89.00 90 SER A O 1
ATOM 691 N N . ARG A 1 91 ? 14.036 -3.553 1.322 1.00 84.94 91 ARG A N 1
ATOM 692 C CA . ARG A 1 91 ? 15.055 -2.732 1.978 1.00 84.94 91 ARG A CA 1
ATOM 693 C C . ARG A 1 91 ? 16.206 -2.476 1.002 1.00 84.94 91 ARG A C 1
ATOM 695 O O . ARG A 1 91 ? 17.185 -3.210 1.019 1.00 84.94 91 ARG A O 1
ATOM 702 N N . TYR A 1 92 ? 16.103 -1.444 0.176 1.00 75.94 92 TYR A N 1
ATOM 703 C CA . TYR A 1 92 ? 17.259 -0.917 -0.548 1.00 75.94 92 TYR A CA 1
ATOM 704 C C . TYR A 1 92 ? 17.399 0.566 -0.227 1.00 75.94 92 TYR A C 1
ATOM 706 O O . TYR A 1 92 ? 16.478 1.344 -0.456 1.00 75.94 92 TYR A O 1
ATOM 714 N N . SER A 1 93 ? 18.546 0.936 0.339 1.00 55.88 93 SER A N 1
ATOM 715 C CA . SER A 1 93 ? 18.965 2.325 0.498 1.00 55.88 93 SER A CA 1
ATOM 716 C C . SER A 1 93 ? 20.150 2.564 -0.438 1.00 55.88 93 SER A C 1
ATOM 718 O O . SER A 1 93 ? 21.237 2.046 -0.206 1.00 55.88 93 SER A O 1
ATOM 720 N N . GLU A 1 94 ? 19.903 3.318 -1.508 1.00 49.62 94 GLU A N 1
ATOM 721 C CA . GLU A 1 94 ? 20.901 4.139 -2.214 1.00 49.62 94 GLU A CA 1
ATOM 722 C C . GLU A 1 94 ? 22.059 3.475 -2.986 1.00 49.62 94 GLU A C 1
ATOM 724 O O . GLU A 1 94 ? 23.083 4.118 -3.209 1.00 49.62 94 GLU A O 1
ATOM 729 N N . THR A 1 95 ? 21.936 2.256 -3.522 1.00 42.75 95 THR A N 1
ATOM 730 C CA . THR A 1 95 ? 22.839 1.854 -4.627 1.00 42.75 95 THR A CA 1
ATOM 731 C C . THR A 1 95 ? 22.169 0.867 -5.578 1.00 42.75 95 THR A C 1
ATOM 733 O O . THR A 1 95 ? 21.923 -0.284 -5.227 1.00 42.75 95 THR A O 1
ATOM 736 N N . PHE A 1 96 ? 21.862 1.333 -6.789 1.00 44.91 96 PHE A N 1
ATOM 737 C CA . PHE A 1 96 ? 21.340 0.508 -7.876 1.00 44.91 96 PHE A CA 1
ATOM 738 C C . PHE A 1 96 ? 22.508 -0.128 -8.652 1.00 44.91 96 PHE A C 1
ATOM 740 O O . PHE A 1 96 ? 23.307 0.576 -9.262 1.00 44.91 96 PHE A O 1
ATOM 747 N N . ILE A 1 97 ? 22.589 -1.457 -8.610 1.00 39.34 97 ILE A N 1
ATOM 748 C CA . ILE A 1 97 ? 23.294 -2.354 -9.545 1.00 39.34 97 ILE A CA 1
ATOM 749 C C . ILE A 1 97 ? 22.283 -3.510 -9.691 1.00 39.34 97 ILE A C 1
ATOM 751 O O . ILE A 1 97 ? 21.853 -4.035 -8.662 1.00 39.34 97 ILE A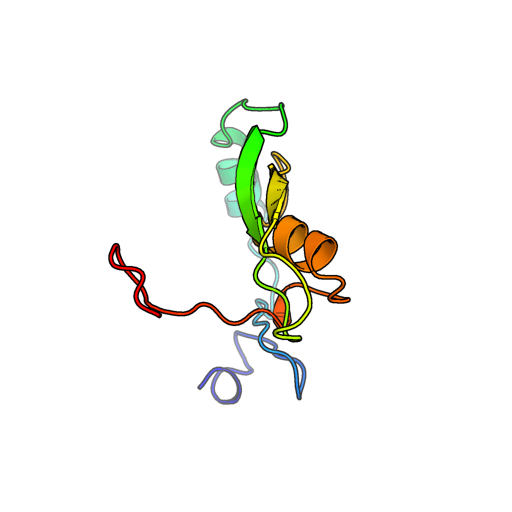 O 1
ATOM 755 N N . TRP A 1 98 ? 21.676 -3.791 -10.846 1.00 39.12 98 TRP A N 1
ATOM 756 C CA . TRP A 1 98 ? 22.234 -4.306 -12.101 1.00 39.12 98 TRP A CA 1
ATOM 757 C C . TRP A 1 98 ? 21.364 -3.916 -13.297 1.00 39.12 98 TRP A C 1
ATOM 759 O O . TRP A 1 98 ? 20.129 -3.839 -13.109 1.00 39.12 98 TRP A O 1
#

Secondary structure (DSSP, 8-state):
-GGG-TTTEE--TT----EESSPPPHHHHHHHHTTS----SPEEEEEEE--SSTTSPPEEEEEEE-SSS-HHHHHHHHTT-S-GGG-------S----

Organism: NCBI:txid152421

Foldseek 3Di:
DQVVVVVFWDDDPPFQDIDGPDDDDPVVVVVVVVVQDPPQAWDKDKDWDDDPDPPDDIDIDIFGQGSDDDSLQSVCVVVVHPGSRPDDDDDDDDDDDD

pLDDT: mean 84.0, std 12.68, range [39.12, 94.0]

InterPro domains:
  IPR040813 Small RNA 2'-O-methyltransferase Hen1, La-motif C-terminal domain [PF18441] (46-91)

Radius of gyration: 17.85 Å; chains: 1; bounding box: 38×37×45 Å

Sequence (98 aa):
MAARLSEFVVSSEGQLSIQKQNPYPPEVIESSITQESDALESMWTGAIHIPFMLEKAIEPVTLQVPSKGYHVDAIAQKIGLPDAKRLLASRYSETFIW